Protein AF-A0A9N9HR39-F1 (afdb_monomer_lite)

Sequence (112 aa):
TGSKKAGYSFLINASFSKINNPEALVFINKMKDKYNHKLDRLMIEFEESKKFTNEILEDIKFMTGLCKNVLGDDYQKFLGDFYLCSDSFVEDDFQQGYDKLTENYSNAQNYL

Structure (mmCIF, N/CA/C/O backbone):
data_AF-A0A9N9HR39-F1
#
_entry.id   AF-A0A9N9HR39-F1
#
loop_
_atom_site.group_PDB
_atom_site.id
_atom_site.type_symbol
_atom_site.label_atom_id
_atom_site.label_alt_id
_atom_site.label_comp_id
_atom_site.label_asym_id
_atom_site.label_entity_id
_atom_site.label_seq_id
_atom_site.pdbx_PDB_ins_code
_atom_site.Cartn_x
_atom_site.Cartn_y
_atom_site.Cartn_z
_atom_site.occupancy
_atom_site.B_iso_or_equiv
_atom_site.auth_seq_id
_atom_site.auth_comp_id
_atom_site.auth_asym_id
_atom_site.auth_atom_id
_atom_site.pdbx_PDB_model_num
ATOM 1 N N . THR A 1 1 ? 34.715 3.952 15.799 1.00 34.34 1 THR A N 1
ATOM 2 C CA . THR A 1 1 ? 35.270 3.229 14.633 1.00 34.34 1 THR A CA 1
ATOM 3 C C . THR A 1 1 ? 34.142 2.973 13.649 1.00 34.34 1 THR A C 1
ATOM 5 O O . THR A 1 1 ? 33.265 2.167 13.915 1.00 34.34 1 THR A O 1
ATOM 8 N N . GLY A 1 2 ? 34.065 3.760 12.572 1.00 35.25 2 GLY A N 1
ATOM 9 C CA . GLY A 1 2 ? 32.955 3.689 11.614 1.00 35.25 2 GLY A CA 1
ATOM 10 C C . GLY A 1 2 ? 33.086 2.476 10.694 1.00 35.25 2 GLY A C 1
ATOM 11 O O . GLY A 1 2 ? 34.094 2.338 10.003 1.00 35.25 2 GLY A O 1
ATOM 12 N N . SER A 1 3 ? 32.078 1.604 10.684 1.00 42.62 3 SER A N 1
ATOM 13 C CA . SER A 1 3 ? 32.007 0.472 9.760 1.00 42.62 3 SER A CA 1
ATOM 14 C C . SER A 1 3 ? 31.782 1.005 8.340 1.00 42.62 3 SER A C 1
ATOM 16 O O . SER A 1 3 ? 30.699 1.489 8.007 1.00 42.62 3 SER A O 1
ATOM 18 N N . LYS A 1 4 ? 32.826 0.990 7.502 1.00 46.88 4 LYS A N 1
ATOM 19 C CA . LYS A 1 4 ? 32.690 1.274 6.067 1.00 46.88 4 LYS A CA 1
ATOM 20 C C . LYS A 1 4 ? 31.836 0.158 5.465 1.00 46.88 4 LYS A C 1
ATOM 22 O O . LYS A 1 4 ? 32.291 -0.981 5.408 1.00 46.88 4 LYS A O 1
ATOM 27 N N . LYS A 1 5 ? 30.617 0.474 5.007 1.00 52.50 5 LYS A N 1
ATOM 28 C CA . LYS A 1 5 ? 29.816 -0.446 4.184 1.00 52.50 5 LYS A CA 1
ATOM 29 C C . LYS A 1 5 ? 30.671 -0.861 2.983 1.00 52.50 5 LYS A C 1
ATOM 31 O O . LYS A 1 5 ? 30.988 -0.025 2.138 1.00 52.50 5 LYS A O 1
ATOM 36 N N . ALA A 1 6 ? 31.092 -2.123 2.937 1.00 53.31 6 ALA A N 1
ATOM 37 C CA . ALA A 1 6 ? 31.799 -2.671 1.789 1.00 53.31 6 ALA A CA 1
ATOM 38 C C . ALA A 1 6 ? 30.868 -2.572 0.573 1.00 53.31 6 ALA A C 1
ATOM 40 O O . ALA A 1 6 ? 29.787 -3.157 0.568 1.00 53.31 6 ALA A O 1
ATOM 41 N N . GLY A 1 7 ? 31.253 -1.759 -0.413 1.00 57.28 7 GLY A N 1
ATOM 42 C CA . GLY A 1 7 ? 30.445 -1.500 -1.600 1.00 57.28 7 GLY A CA 1
ATOM 43 C C . GLY A 1 7 ? 30.124 -2.793 -2.346 1.00 57.28 7 GLY A C 1
ATOM 44 O O . GLY A 1 7 ? 31.025 -3.568 -2.672 1.00 57.28 7 GLY A O 1
ATOM 45 N N . TYR A 1 8 ? 28.834 -3.009 -2.598 1.00 63.12 8 TYR A N 1
ATOM 46 C CA . TYR A 1 8 ? 28.303 -4.110 -3.394 1.00 63.12 8 TYR A CA 1
ATOM 47 C C . TYR A 1 8 ? 29.016 -4.205 -4.749 1.00 63.12 8 TYR A C 1
ATOM 49 O O . TYR A 1 8 ? 29.271 -3.202 -5.416 1.00 63.12 8 TYR A O 1
ATOM 57 N N . SER A 1 9 ? 29.383 -5.426 -5.136 1.00 68.56 9 SER A N 1
ATOM 58 C CA . SER A 1 9 ? 30.269 -5.690 -6.269 1.00 68.56 9 SER A CA 1
ATOM 59 C C . SER A 1 9 ? 29.573 -6.243 -7.508 1.00 68.56 9 SER A C 1
ATOM 61 O O . SER A 1 9 ? 30.256 -6.391 -8.518 1.00 68.56 9 SER A O 1
ATOM 63 N N . PHE A 1 10 ? 28.265 -6.504 -7.464 1.00 77.69 10 PHE A N 1
ATOM 64 C CA . PHE A 1 10 ? 27.510 -6.858 -8.661 1.00 77.69 10 PHE A CA 1
ATOM 65 C C . PHE A 1 10 ? 27.220 -5.615 -9.499 1.00 77.69 10 PHE A C 1
ATOM 67 O O . PHE A 1 10 ? 26.735 -4.610 -8.984 1.00 77.69 10 PHE A O 1
ATOM 74 N N . LEU A 1 11 ? 27.551 -5.672 -10.786 1.00 84.31 11 LEU A N 1
ATOM 75 C CA . LEU A 1 11 ? 27.331 -4.568 -11.716 1.00 84.31 11 LEU A CA 1
ATOM 76 C C . LEU A 1 11 ? 27.039 -5.135 -13.098 1.00 84.31 11 LEU A C 1
ATOM 78 O O . LEU A 1 11 ? 27.892 -5.815 -13.662 1.00 84.31 11 LEU A O 1
ATOM 82 N N . ILE A 1 12 ? 25.891 -4.780 -13.665 1.00 88.50 12 ILE A N 1
ATOM 83 C CA . ILE A 1 12 ? 25.612 -4.944 -15.090 1.00 88.50 12 ILE A CA 1
ATOM 84 C C . ILE A 1 12 ? 25.483 -3.547 -15.686 1.00 88.50 12 ILE A C 1
ATOM 86 O O . ILE A 1 12 ? 24.679 -2.742 -15.224 1.00 88.50 12 ILE A O 1
ATOM 90 N N . ASN A 1 13 ? 26.291 -3.249 -16.697 1.00 91.06 13 ASN A N 1
ATOM 91 C CA . ASN A 1 13 ? 26.180 -2.028 -17.479 1.00 91.06 13 ASN A CA 1
ATOM 92 C C . ASN A 1 13 ? 25.562 -2.361 -18.832 1.00 91.06 13 ASN A C 1
ATOM 94 O O . ASN A 1 13 ? 26.173 -3.090 -19.615 1.00 91.06 13 ASN A O 1
ATOM 98 N N . ALA A 1 14 ? 24.401 -1.784 -19.113 1.00 93.00 14 ALA A N 1
ATOM 99 C CA . ALA A 1 14 ? 23.736 -1.884 -20.401 1.00 93.00 14 ALA A CA 1
ATOM 100 C C . ALA A 1 14 ? 23.783 -0.531 -21.121 1.00 93.00 14 ALA A C 1
ATOM 102 O O . ALA A 1 14 ? 23.702 0.518 -20.483 1.00 93.00 14 ALA A O 1
ATOM 103 N N . SER A 1 15 ? 23.915 -0.537 -22.443 1.00 92.12 15 SER A N 1
ATOM 104 C CA . SER A 1 15 ? 23.773 0.658 -23.273 1.00 92.12 15 SER A CA 1
ATOM 105 C C . SER A 1 15 ? 22.851 0.391 -24.452 1.00 92.12 15 SER A C 1
ATOM 107 O O . SER A 1 15 ? 22.712 -0.731 -24.934 1.00 92.12 15 SER A O 1
ATOM 109 N N . PHE A 1 16 ? 22.231 1.461 -24.928 1.00 91.69 16 PHE A N 1
ATOM 110 C CA . PHE A 1 16 ? 21.454 1.471 -26.153 1.00 91.69 16 PHE A CA 1
ATOM 111 C C . PHE A 1 16 ? 22.003 2.592 -27.027 1.00 91.69 16 PHE A C 1
ATOM 113 O O . PHE A 1 16 ? 21.842 3.774 -26.711 1.00 91.69 16 PHE A O 1
ATOM 120 N N . SER A 1 17 ? 22.709 2.228 -28.095 1.00 88.38 17 SER A N 1
ATOM 121 C CA . SER A 1 17 ? 23.215 3.231 -29.025 1.00 88.38 17 SER A CA 1
ATOM 122 C C . SER A 1 17 ? 22.085 3.698 -29.933 1.00 88.38 17 SER A C 1
ATOM 124 O O . SER A 1 17 ? 21.405 2.881 -30.547 1.00 88.38 17 SER A O 1
ATOM 126 N N . LYS A 1 18 ? 21.897 5.018 -30.039 1.00 86.56 18 LYS A N 1
ATOM 127 C CA . LYS A 1 18 ? 20.951 5.629 -30.991 1.00 86.56 18 LYS A CA 1
ATOM 128 C C . LYS A 1 18 ? 21.514 5.710 -32.414 1.00 86.56 18 LYS A C 1
ATOM 130 O O . LYS A 1 18 ? 20.773 5.972 -33.351 1.00 86.56 18 LYS A O 1
ATOM 135 N N . ILE A 1 19 ? 22.824 5.516 -32.564 1.00 84.81 19 ILE A N 1
ATOM 136 C CA . ILE A 1 19 ? 23.556 5.590 -33.831 1.00 84.81 19 ILE A CA 1
ATOM 137 C C . ILE A 1 19 ? 24.194 4.217 -34.068 1.00 84.81 19 ILE A C 1
ATOM 139 O O . ILE A 1 19 ? 24.743 3.631 -33.136 1.00 84.81 19 ILE A O 1
ATOM 143 N N . ASN A 1 20 ? 24.125 3.696 -35.295 1.00 81.88 20 ASN A N 1
ATOM 144 C CA . ASN A 1 20 ? 24.674 2.383 -35.675 1.00 81.88 20 ASN A CA 1
ATOM 145 C C . ASN A 1 20 ? 24.072 1.191 -34.906 1.00 81.88 20 ASN A C 1
ATOM 147 O O . ASN A 1 20 ? 24.765 0.225 -34.601 1.00 81.88 20 ASN A O 1
ATOM 151 N N . ASN A 1 21 ? 22.775 1.260 -34.608 1.00 87.69 21 ASN A N 1
ATOM 152 C CA . ASN A 1 21 ? 22.009 0.171 -34.004 1.00 87.69 21 ASN A CA 1
ATOM 153 C C . ASN A 1 21 ? 20.736 -0.107 -34.824 1.00 87.69 21 ASN A C 1
ATOM 155 O O . ASN A 1 21 ? 19.632 0.186 -34.363 1.00 87.69 21 ASN A O 1
ATOM 159 N N . PRO A 1 22 ? 20.875 -0.592 -36.073 1.00 85.94 22 PRO A N 1
ATOM 160 C CA . PRO A 1 22 ? 19.740 -0.787 -36.979 1.00 85.94 22 PRO A CA 1
ATOM 161 C C . PRO A 1 22 ? 18.738 -1.827 -36.461 1.00 85.94 22 PRO A C 1
ATOM 163 O O . PRO A 1 22 ? 17.560 -1.760 -36.791 1.00 85.94 22 PRO A O 1
ATOM 166 N N . GLU A 1 23 ? 19.195 -2.748 -35.614 1.00 91.19 23 GLU A N 1
ATOM 167 C CA . GLU A 1 23 ? 18.382 -3.810 -35.016 1.00 91.19 23 GLU A CA 1
ATOM 168 C C . GLU A 1 23 ? 17.761 -3.406 -33.667 1.00 91.19 23 GLU A C 1
ATOM 170 O O . GLU A 1 23 ? 17.096 -4.216 -33.029 1.00 91.19 23 GLU A O 1
ATOM 175 N N . ALA A 1 24 ? 17.964 -2.155 -33.227 1.00 89.12 24 ALA A N 1
ATOM 176 C CA . ALA A 1 24 ? 17.439 -1.613 -31.972 1.00 89.12 24 ALA A CA 1
ATOM 177 C C . ALA A 1 24 ? 17.732 -2.500 -30.743 1.00 89.12 24 ALA A C 1
ATOM 179 O O . ALA A 1 24 ? 16.895 -2.668 -29.855 1.00 89.12 24 ALA A O 1
ATOM 180 N N . LEU A 1 25 ? 18.947 -3.045 -30.668 1.00 91.12 25 LEU A N 1
ATOM 181 C CA . LEU A 1 25 ? 19.370 -3.937 -29.593 1.00 91.12 25 LEU A CA 1
ATOM 182 C C . LEU A 1 25 ? 19.926 -3.175 -28.385 1.00 91.12 25 LEU A C 1
ATOM 184 O O . LEU A 1 25 ? 20.482 -2.080 -28.502 1.00 91.12 25 LEU A O 1
ATOM 188 N N . VAL A 1 26 ? 19.804 -3.786 -27.207 1.00 91.75 26 VAL A N 1
ATOM 189 C CA . VAL A 1 26 ? 20.458 -3.338 -25.971 1.00 91.75 26 VAL A CA 1
ATOM 190 C C . VAL A 1 26 ? 21.725 -4.166 -25.765 1.00 91.75 26 VAL A C 1
ATOM 192 O O . VAL A 1 26 ? 21.683 -5.393 -25.802 1.00 91.75 26 VAL A O 1
ATOM 195 N N . PHE A 1 27 ? 22.850 -3.499 -25.518 1.00 90.81 27 PHE A N 1
ATOM 196 C CA . PHE A 1 27 ? 24.159 -4.130 -25.369 1.00 90.81 27 PHE A CA 1
ATOM 197 C C . PHE A 1 27 ? 24.586 -4.165 -23.907 1.00 90.81 27 PHE A C 1
ATOM 199 O O . PHE A 1 27 ? 24.598 -3.134 -23.235 1.00 90.81 27 PHE A O 1
ATOM 206 N N . ILE A 1 28 ? 25.004 -5.332 -23.418 1.00 92.06 28 ILE A N 1
ATOM 207 C CA . ILE A 1 28 ? 25.639 -5.457 -22.104 1.00 92.06 28 ILE A CA 1
ATOM 208 C C . ILE A 1 28 ? 27.145 -5.240 -22.264 1.00 92.06 28 ILE A C 1
ATOM 210 O O . ILE A 1 28 ? 27.849 -6.077 -22.818 1.00 92.06 28 ILE A O 1
ATOM 214 N N . ASN A 1 29 ? 27.653 -4.112 -21.770 1.00 87.88 29 ASN A N 1
ATOM 215 C CA . ASN A 1 29 ? 29.054 -3.712 -21.956 1.00 87.88 29 ASN A CA 1
ATOM 216 C C . ASN A 1 29 ? 29.972 -4.197 -20.834 1.00 87.88 29 ASN A C 1
ATOM 218 O O . ASN A 1 29 ? 31.177 -4.339 -21.024 1.00 87.88 29 ASN A O 1
ATOM 222 N N . LYS A 1 30 ? 29.430 -4.364 -19.624 1.00 86.88 30 LYS A N 1
ATOM 223 C CA . LYS A 1 30 ? 30.212 -4.759 -18.450 1.00 86.88 30 LYS A CA 1
ATOM 224 C C . LYS A 1 30 ? 29.362 -5.595 -17.516 1.00 86.88 30 LYS A C 1
ATOM 226 O O . LYS A 1 30 ? 28.282 -5.160 -17.136 1.00 86.88 30 LYS A O 1
ATOM 231 N N . MET A 1 31 ? 29.893 -6.739 -17.101 1.00 88.44 31 MET A N 1
ATOM 232 C CA . MET A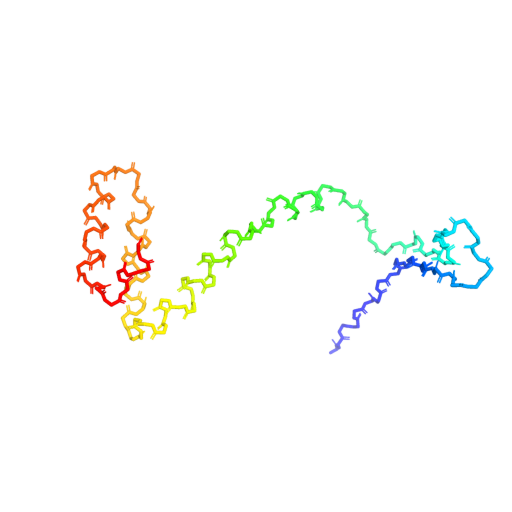 1 31 ? 29.310 -7.575 -16.059 1.00 88.44 31 MET A CA 1
ATOM 233 C C . MET A 1 31 ? 30.370 -7.858 -14.997 1.00 88.44 31 MET A C 1
ATOM 235 O O . MET A 1 31 ? 31.475 -8.305 -15.301 1.00 88.44 31 MET A O 1
ATOM 239 N N . LYS A 1 32 ? 30.050 -7.564 -13.740 1.00 85.50 32 LYS A N 1
ATOM 240 C CA . LYS A 1 32 ? 30.828 -7.977 -12.576 1.00 85.50 32 LYS A CA 1
ATOM 241 C C . LYS A 1 32 ? 29.959 -8.936 -11.779 1.00 85.50 32 LYS A C 1
ATOM 243 O O . LYS A 1 32 ? 29.030 -8.503 -11.115 1.00 85.50 32 LYS A O 1
ATOM 248 N N . ASP A 1 33 ? 30.285 -10.218 -11.870 1.00 81.19 33 ASP A N 1
ATOM 249 C CA . ASP A 1 33 ? 29.477 -11.329 -11.343 1.00 81.19 33 ASP A CA 1
ATOM 250 C C . ASP A 1 33 ? 30.032 -11.910 -10.028 1.00 81.19 33 ASP A C 1
ATOM 252 O O . ASP A 1 33 ? 29.797 -13.049 -9.643 1.00 81.19 33 ASP A O 1
ATOM 256 N N . LYS A 1 34 ? 30.866 -11.131 -9.330 1.00 81.19 34 LYS A N 1
ATOM 257 C CA . LYS A 1 34 ? 31.431 -11.542 -8.042 1.00 81.19 34 LYS A CA 1
ATOM 258 C C . LYS A 1 34 ? 30.628 -10.918 -6.919 1.00 81.19 34 LYS A C 1
ATOM 260 O O . LYS A 1 34 ? 30.614 -9.692 -6.782 1.00 81.19 34 LYS A O 1
ATOM 265 N N . TYR A 1 35 ? 30.045 -11.770 -6.090 1.00 77.62 35 TYR A N 1
ATOM 266 C CA . TYR A 1 35 ? 29.326 -11.396 -4.882 1.00 77.62 35 TYR A CA 1
ATOM 267 C C . TYR A 1 35 ? 30.205 -11.635 -3.655 1.00 77.62 35 TYR A C 1
ATOM 269 O O . TYR A 1 35 ? 31.028 -12.547 -3.623 1.00 77.62 35 TYR A O 1
ATOM 277 N N . ASN A 1 36 ? 30.039 -10.792 -2.640 1.00 80.88 36 ASN A N 1
ATOM 278 C CA . ASN A 1 36 ? 30.671 -10.947 -1.328 1.00 80.88 36 ASN A CA 1
ATOM 279 C C . ASN A 1 36 ? 29.765 -11.681 -0.320 1.00 80.88 36 ASN A C 1
ATOM 281 O O . ASN A 1 36 ? 30.072 -11.713 0.867 1.00 80.88 36 ASN A O 1
ATOM 285 N N . HIS A 1 37 ? 28.646 -12.234 -0.788 1.00 77.31 37 HIS A N 1
ATOM 286 C CA . HIS A 1 37 ? 27.647 -12.952 -0.007 1.00 77.31 37 HIS A CA 1
ATOM 287 C C . HIS A 1 37 ? 27.093 -14.119 -0.829 1.00 77.31 37 HIS A C 1
ATOM 289 O O . HIS A 1 37 ? 27.238 -14.158 -2.053 1.00 77.31 37 HIS A O 1
ATOM 295 N N . LYS A 1 38 ? 26.467 -15.081 -0.146 1.00 82.38 38 LYS A N 1
ATOM 296 C CA . LYS A 1 38 ? 25.772 -16.191 -0.798 1.00 82.38 38 LYS A CA 1
ATOM 297 C C . LYS A 1 38 ? 24.494 -15.664 -1.447 1.00 82.38 38 LYS A C 1
ATOM 299 O O . LYS A 1 38 ? 23.732 -14.953 -0.802 1.00 82.38 38 LYS A O 1
ATOM 304 N N . LEU A 1 39 ? 24.269 -16.034 -2.702 1.00 83.31 39 LEU A N 1
ATOM 305 C CA . LEU A 1 39 ? 22.999 -15.790 -3.371 1.00 83.31 39 LEU A CA 1
ATOM 306 C C . LEU A 1 39 ? 21.966 -16.787 -2.850 1.00 83.31 39 LEU A C 1
ATOM 308 O O . LEU A 1 39 ? 22.191 -17.998 -2.914 1.00 83.31 39 LEU A O 1
ATOM 312 N N . ASP A 1 40 ? 20.857 -16.271 -2.329 1.00 86.69 40 ASP A N 1
ATOM 313 C CA . ASP A 1 40 ? 19.748 -17.073 -1.827 1.00 86.69 40 ASP A CA 1
ATOM 314 C C . ASP A 1 40 ? 18.445 -16.632 -2.490 1.00 86.69 40 ASP A C 1
ATOM 316 O O . ASP A 1 40 ? 17.911 -15.554 -2.225 1.00 86.69 40 ASP A O 1
ATOM 320 N N . ARG A 1 41 ? 17.944 -17.483 -3.384 1.00 87.25 41 ARG A N 1
ATOM 321 C CA . ARG A 1 41 ? 16.700 -17.235 -4.111 1.00 87.25 41 ARG A CA 1
ATOM 322 C C . ARG A 1 41 ? 15.487 -17.246 -3.180 1.00 87.25 41 ARG A C 1
ATOM 324 O O . ARG A 1 41 ? 14.572 -16.457 -3.390 1.00 87.25 41 ARG A O 1
ATOM 331 N N . LEU A 1 42 ? 15.504 -18.085 -2.142 1.00 86.06 42 LEU A N 1
ATOM 332 C CA . LEU A 1 42 ? 14.389 -18.205 -1.203 1.00 86.06 42 LEU A CA 1
ATOM 333 C C . LEU A 1 42 ? 14.209 -16.916 -0.398 1.00 86.06 42 LEU A C 1
ATOM 335 O O . LEU A 1 42 ? 13.086 -16.560 -0.061 1.00 86.06 42 LEU A O 1
ATOM 339 N N . MET A 1 43 ? 15.297 -16.186 -0.137 1.00 79.62 43 MET A N 1
ATOM 340 C CA . MET A 1 43 ? 15.233 -14.887 0.532 1.00 79.62 43 MET A CA 1
ATOM 341 C C . MET A 1 43 ? 14.527 -13.831 -0.330 1.00 79.62 43 MET A C 1
ATOM 343 O O . MET A 1 43 ? 13.716 -13.073 0.192 1.00 79.62 43 MET A O 1
ATOM 347 N N . ILE A 1 44 ? 14.771 -13.822 -1.645 1.00 83.62 44 ILE A N 1
ATOM 348 C CA . ILE A 1 44 ? 14.103 -12.908 -2.587 1.00 83.62 44 ILE A CA 1
ATOM 349 C C . ILE A 1 44 ? 12.618 -13.254 -2.699 1.00 83.62 44 ILE A C 1
ATOM 351 O O . ILE A 1 44 ? 11.775 -12.374 -2.568 1.00 83.62 44 ILE A O 1
ATOM 355 N N . GLU A 1 45 ? 12.293 -14.534 -2.890 1.00 87.88 45 GLU A N 1
ATOM 356 C CA . GLU A 1 45 ? 10.902 -14.995 -2.978 1.00 87.88 45 GLU A CA 1
ATOM 357 C C . GLU A 1 45 ? 10.136 -14.696 -1.682 1.00 87.88 45 GLU A C 1
ATOM 359 O O . GLU A 1 45 ? 8.991 -14.246 -1.725 1.00 87.88 45 GLU A O 1
ATOM 364 N N . PHE A 1 46 ? 10.783 -14.865 -0.525 1.00 79.50 46 PHE A N 1
ATOM 365 C CA . PHE A 1 46 ? 10.218 -14.479 0.762 1.00 79.50 46 PHE A CA 1
ATOM 366 C C . PHE A 1 46 ? 9.966 -12.969 0.841 1.00 79.50 46 PHE A C 1
ATOM 368 O O . PHE A 1 46 ? 8.846 -12.568 1.148 1.00 79.50 46 PHE A O 1
ATOM 375 N N . GLU A 1 47 ? 10.960 -12.129 0.536 1.00 78.25 47 GLU A N 1
ATOM 376 C CA . GLU A 1 47 ? 10.803 -10.670 0.542 1.00 78.25 47 GLU A CA 1
ATOM 377 C C . GLU A 1 47 ? 9.700 -10.207 -0.415 1.00 78.25 47 GLU A C 1
ATOM 379 O O . GLU A 1 47 ? 8.877 -9.380 -0.035 1.00 78.25 47 GLU A O 1
ATOM 384 N N . GLU A 1 48 ? 9.631 -10.763 -1.626 1.00 85.50 48 GLU A N 1
ATOM 385 C CA . GLU A 1 48 ? 8.579 -10.461 -2.600 1.00 85.50 48 GLU A CA 1
ATOM 386 C C . GLU A 1 48 ? 7.199 -10.907 -2.121 1.00 85.50 48 GLU A C 1
ATOM 388 O O . GLU A 1 48 ? 6.253 -10.131 -2.223 1.00 85.50 48 GLU A O 1
ATOM 393 N N . SER A 1 49 ? 7.088 -12.096 -1.521 1.00 81.94 49 SER A N 1
ATOM 394 C CA . SER A 1 49 ? 5.832 -12.587 -0.936 1.00 81.94 49 SER A CA 1
ATOM 395 C C . SER A 1 49 ? 5.362 -11.772 0.273 1.00 81.94 49 SER A C 1
ATOM 397 O O . SER A 1 49 ? 4.183 -11.788 0.617 1.00 81.94 49 SER A O 1
ATOM 399 N N . LYS A 1 50 ? 6.288 -11.073 0.940 1.00 78.69 50 LYS A N 1
ATOM 400 C CA . LYS A 1 50 ? 6.023 -10.224 2.105 1.00 78.69 50 LYS A CA 1
ATOM 401 C C . LYS A 1 50 ? 5.890 -8.747 1.750 1.00 78.69 50 LYS A C 1
ATOM 403 O O . LYS A 1 50 ? 5.630 -7.949 2.651 1.00 78.69 50 LYS A O 1
ATOM 408 N N . LYS A 1 51 ? 6.049 -8.359 0.478 1.00 83.62 51 LYS A N 1
ATOM 409 C CA . LYS A 1 51 ? 5.770 -6.984 0.056 1.00 83.62 51 LYS A CA 1
ATOM 410 C C . LYS A 1 51 ? 4.300 -6.692 0.313 1.00 83.62 51 LYS A C 1
ATOM 412 O O . LYS A 1 51 ? 3.424 -7.427 -0.137 1.00 83.62 51 LYS A O 1
ATOM 417 N N . PHE A 1 52 ? 4.045 -5.597 1.019 1.00 83.44 52 PHE A N 1
ATOM 418 C CA . PHE A 1 52 ? 2.699 -5.057 1.109 1.00 83.44 52 PHE A CA 1
ATOM 419 C C . PHE A 1 52 ? 2.180 -4.780 -0.299 1.00 83.44 52 PHE A C 1
ATOM 421 O O . PHE A 1 52 ? 2.904 -4.239 -1.142 1.00 83.44 52 PHE A O 1
ATOM 428 N N . THR A 1 53 ? 0.938 -5.181 -0.555 1.00 85.56 53 THR A N 1
ATOM 429 C CA . THR A 1 53 ? 0.259 -4.830 -1.799 1.00 85.56 53 THR A CA 1
ATOM 430 C C . THR A 1 53 ? 0.081 -3.316 -1.856 1.00 85.56 53 THR A C 1
ATOM 432 O O . THR A 1 53 ? 0.098 -2.634 -0.830 1.00 85.56 53 THR A O 1
ATOM 435 N N . ASN A 1 54 ? -0.094 -2.769 -3.061 1.00 82.19 54 ASN A N 1
ATOM 436 C CA . ASN A 1 54 ? -0.398 -1.345 -3.198 1.00 82.19 54 ASN A CA 1
ATOM 437 C C . ASN A 1 54 ? -1.670 -0.974 -2.426 1.00 82.19 54 ASN A C 1
ATOM 439 O O . ASN A 1 54 ? -1.699 0.081 -1.817 1.00 82.19 54 ASN A O 1
ATOM 443 N N . GLU A 1 55 ? -2.663 -1.863 -2.386 1.00 79.81 55 GLU A N 1
ATOM 444 C CA . GLU A 1 55 ? -3.883 -1.705 -1.584 1.00 79.81 55 GLU A CA 1
ATOM 445 C C . GLU A 1 55 ? -3.556 -1.553 -0.092 1.00 79.81 55 GLU A C 1
ATOM 447 O O . GLU A 1 55 ? -3.897 -0.536 0.496 1.00 79.81 55 GLU A O 1
ATOM 452 N N . ILE A 1 56 ? -2.759 -2.464 0.486 1.00 79.94 56 ILE A N 1
ATOM 453 C CA . ILE A 1 56 ? -2.325 -2.365 1.891 1.00 79.94 56 ILE A CA 1
ATOM 454 C C . ILE A 1 56 ? -1.525 -1.075 2.138 1.00 79.94 56 ILE A C 1
ATOM 456 O O . ILE A 1 56 ? -1.647 -0.450 3.188 1.00 79.94 56 ILE A O 1
ATOM 460 N N . LEU A 1 57 ? -0.683 -0.656 1.189 1.00 79.94 57 LEU A N 1
ATOM 461 C CA . LEU A 1 57 ? 0.073 0.594 1.311 1.00 79.94 57 LEU A CA 1
ATOM 462 C C . LEU A 1 57 ? -0.830 1.832 1.261 1.00 79.94 57 LEU A C 1
ATOM 464 O O . LEU A 1 57 ? -0.546 2.805 1.964 1.00 79.94 57 LEU A O 1
ATOM 468 N N . GLU A 1 58 ? -1.880 1.814 0.444 1.00 78.38 58 GLU A N 1
ATOM 469 C CA . GLU A 1 58 ? -2.873 2.885 0.398 1.00 78.38 58 GLU A CA 1
ATOM 470 C C . GLU A 1 58 ? -3.707 2.910 1.682 1.00 78.38 58 GLU A C 1
ATOM 472 O O . GLU A 1 58 ? -3.821 3.981 2.273 1.00 78.38 58 GLU A O 1
ATOM 477 N N . ASP A 1 59 ? -4.137 1.761 2.208 1.00 77.81 59 ASP A N 1
ATOM 478 C CA . ASP A 1 59 ? -4.829 1.669 3.502 1.00 77.81 59 ASP A CA 1
ATOM 479 C C . ASP A 1 59 ? -3.953 2.193 4.649 1.00 77.81 59 ASP A C 1
ATOM 481 O O . ASP A 1 59 ? -4.397 2.983 5.481 1.00 77.81 59 ASP A O 1
ATOM 485 N N . ILE A 1 60 ? -2.661 1.840 4.671 1.00 78.56 60 ILE A N 1
ATOM 486 C CA . ILE A 1 60 ? -1.714 2.358 5.667 1.00 78.56 60 ILE A CA 1
ATOM 487 C C . ILE A 1 60 ? -1.584 3.879 5.551 1.00 78.56 60 ILE A C 1
ATOM 489 O O . ILE A 1 60 ? -1.635 4.573 6.568 1.00 78.56 60 ILE A O 1
ATOM 493 N N . LYS A 1 61 ? -1.407 4.433 4.345 1.00 77.00 61 LYS A N 1
ATOM 494 C CA . LYS A 1 61 ? -1.324 5.896 4.153 1.00 77.00 61 LYS A CA 1
ATOM 495 C C . LYS A 1 61 ? -2.614 6.588 4.572 1.00 77.00 61 LYS A C 1
ATOM 497 O O . LYS A 1 61 ? -2.568 7.648 5.195 1.00 77.00 61 LYS A O 1
ATOM 502 N N . PHE A 1 62 ? -3.741 5.988 4.226 1.00 71.62 62 PHE A N 1
ATOM 503 C CA . PHE A 1 62 ? -5.067 6.480 4.530 1.00 71.62 62 PHE A CA 1
ATOM 504 C C . PHE A 1 62 ? -5.297 6.541 6.045 1.00 71.62 62 PHE A C 1
ATOM 506 O O . PHE A 1 62 ? -5.550 7.622 6.584 1.00 71.62 62 PHE A O 1
ATOM 513 N N . MET A 1 63 ? -5.049 5.433 6.749 1.00 72.06 63 MET A N 1
ATOM 514 C CA . MET A 1 63 ? -5.178 5.337 8.204 1.00 72.06 63 MET A CA 1
ATOM 515 C C . MET A 1 63 ? -4.193 6.251 8.937 1.00 72.06 63 MET A C 1
ATOM 517 O O . MET A 1 63 ? -4.564 6.929 9.891 1.00 72.06 63 MET A O 1
ATOM 521 N N . THR A 1 64 ? -2.939 6.323 8.485 1.00 71.31 64 THR A N 1
ATOM 522 C CA . THR A 1 64 ? -1.887 7.063 9.205 1.00 71.31 64 THR A CA 1
ATOM 523 C C . THR A 1 64 ? -1.836 8.559 8.897 1.00 71.31 64 THR A C 1
ATOM 525 O O . THR A 1 64 ? -1.357 9.334 9.731 1.00 71.31 64 THR A O 1
ATOM 528 N N . GLY A 1 65 ? -2.305 8.979 7.719 1.00 75.62 65 GLY A N 1
ATOM 529 C CA . GLY A 1 65 ? -2.222 10.360 7.246 1.00 75.62 65 GLY A CA 1
ATOM 530 C C . GLY A 1 65 ? -3.558 11.095 7.258 1.00 75.62 65 GLY A C 1
ATOM 531 O O . GLY A 1 65 ? -3.651 12.181 7.826 1.00 75.62 65 GLY A O 1
ATOM 532 N N . LEU A 1 66 ? -4.593 10.526 6.636 1.00 76.50 66 LEU A N 1
ATOM 533 C CA . LEU A 1 66 ? -5.870 11.219 6.445 1.00 76.50 66 LEU A CA 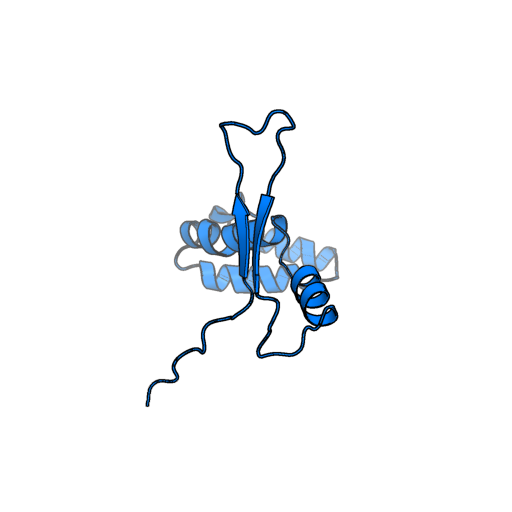1
ATOM 534 C C . LEU A 1 66 ? -6.719 11.187 7.717 1.00 76.50 66 LEU A C 1
ATOM 536 O O . LEU A 1 66 ? -7.099 12.251 8.209 1.00 76.50 66 LEU A O 1
ATOM 540 N N . CYS A 1 67 ? -6.911 10.009 8.318 1.00 77.31 67 CYS A N 1
ATOM 541 C CA . CYS A 1 67 ? -7.665 9.878 9.570 1.00 77.31 67 CYS A CA 1
ATOM 542 C C . CYS A 1 67 ? -7.025 10.680 10.710 1.00 77.31 67 CYS A C 1
ATOM 544 O O . CYS A 1 67 ? -7.725 11.358 11.458 1.00 77.31 67 CYS A O 1
ATOM 546 N N . LYS A 1 68 ? -5.690 10.701 10.800 1.00 82.00 68 LYS A N 1
ATOM 547 C CA . LYS A 1 68 ? -4.976 11.491 11.814 1.00 82.00 68 LYS A CA 1
ATOM 548 C C . LYS A 1 68 ? -5.247 12.993 11.710 1.00 82.00 68 LYS A C 1
ATOM 550 O O . LYS A 1 68 ? -5.408 13.652 12.732 1.00 82.00 68 LYS A O 1
ATOM 555 N N . ASN A 1 69 ? -5.311 13.533 10.495 1.00 82.94 69 ASN A N 1
ATOM 556 C CA . ASN A 1 69 ? -5.567 14.959 10.285 1.00 82.94 69 ASN A CA 1
ATOM 557 C C . ASN A 1 69 ? -7.012 15.350 10.623 1.00 82.94 69 ASN A C 1
ATOM 559 O O . ASN A 1 69 ? -7.249 16.466 11.074 1.00 82.94 69 ASN A O 1
ATOM 563 N N . VAL A 1 70 ? -7.964 14.442 10.403 1.00 83.88 70 VAL A N 1
ATOM 564 C CA . VAL A 1 70 ? -9.394 14.667 10.660 1.00 83.88 70 VAL A CA 1
ATOM 565 C C . VAL A 1 70 ? -9.742 14.495 12.140 1.00 83.88 70 VAL A C 1
ATOM 567 O O . VAL A 1 70 ? -10.549 15.253 12.675 1.00 83.88 70 VAL A O 1
ATOM 570 N N . LEU A 1 71 ? -9.131 13.508 12.796 1.00 86.44 71 LEU A N 1
ATOM 571 C CA . LEU A 1 71 ? -9.424 13.140 14.181 1.00 86.44 71 LEU A CA 1
ATOM 572 C C . LEU A 1 71 ? -8.599 13.924 15.204 1.00 86.44 71 LEU A C 1
ATOM 574 O O . LEU A 1 71 ? -9.020 14.043 16.350 1.00 86.44 71 LEU A O 1
ATOM 578 N N . GLY A 1 72 ? -7.437 14.462 14.819 1.00 86.88 72 GLY A N 1
ATOM 579 C CA . GLY A 1 72 ? -6.602 15.268 15.710 1.00 86.88 72 GLY A CA 1
ATOM 580 C C . GLY A 1 72 ? -6.261 14.529 17.008 1.00 86.88 72 GLY A C 1
ATOM 581 O O . GLY A 1 72 ? -5.629 13.470 16.977 1.00 86.88 72 GLY A O 1
ATOM 582 N N . ASP A 1 73 ? -6.695 15.087 18.139 1.00 89.94 73 ASP A N 1
ATOM 583 C CA . ASP A 1 73 ? -6.443 14.541 19.478 1.00 89.94 73 ASP A CA 1
ATOM 584 C C . ASP A 1 73 ? -7.165 13.202 19.726 1.00 89.94 73 ASP A C 1
ATOM 586 O O . ASP A 1 73 ? -6.658 12.355 20.466 1.00 89.94 73 ASP A O 1
ATOM 590 N N . ASP A 1 74 ? -8.287 12.952 19.043 1.00 88.62 74 ASP A N 1
ATOM 591 C CA . ASP A 1 74 ? -9.071 11.718 19.186 1.00 88.62 74 ASP A CA 1
ATOM 592 C C . ASP A 1 74 ? -8.472 10.532 18.413 1.00 88.62 74 ASP A C 1
ATOM 594 O O . ASP A 1 74 ? -8.877 9.386 18.612 1.00 88.62 74 ASP A O 1
ATOM 598 N N . TYR A 1 75 ? -7.463 10.765 17.564 1.00 87.88 75 TYR A N 1
ATOM 599 C CA . TYR A 1 75 ? -6.891 9.746 16.676 1.00 87.88 75 TYR A CA 1
ATOM 600 C C . TYR A 1 75 ? -6.369 8.503 17.413 1.00 87.88 75 TYR A C 1
ATOM 602 O O . TYR A 1 75 ? -6.546 7.380 16.948 1.00 87.88 75 TYR A O 1
ATOM 610 N N . GLN A 1 76 ? -5.720 8.680 18.568 1.00 88.31 76 GLN A N 1
ATOM 611 C CA . GLN A 1 76 ? -5.188 7.546 19.338 1.00 88.31 76 GLN A CA 1
ATOM 612 C C . GLN A 1 76 ? -6.303 6.679 19.924 1.00 88.31 76 GLN A C 1
ATOM 614 O O . GLN A 1 76 ? -6.179 5.456 19.961 1.00 88.31 76 GLN A O 1
ATOM 619 N N . LYS A 1 77 ? -7.396 7.312 20.358 1.00 91.00 77 LYS A N 1
ATOM 620 C CA . LYS A 1 77 ? -8.565 6.612 20.882 1.00 91.00 77 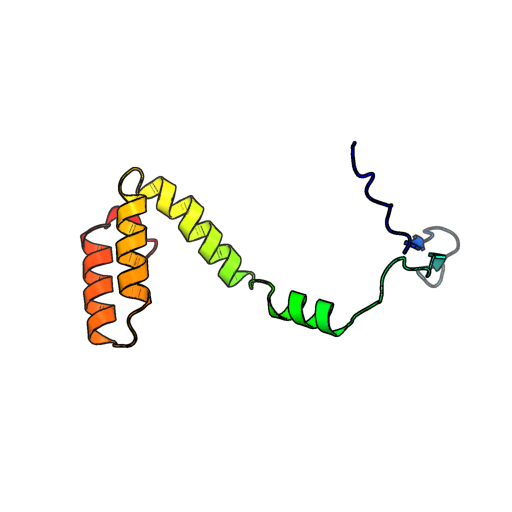LYS A CA 1
ATOM 621 C C . LYS A 1 77 ? -9.302 5.884 19.755 1.00 91.00 77 LYS A C 1
ATOM 623 O O . LYS A 1 77 ? -9.579 4.697 19.890 1.00 91.00 77 LYS A O 1
ATOM 628 N N . PHE A 1 78 ? -9.485 6.556 18.616 1.00 89.50 78 PHE A N 1
ATOM 629 C CA . PHE A 1 78 ? -10.025 5.962 17.396 1.00 89.50 78 PHE A CA 1
ATOM 630 C C . PHE A 1 78 ? -9.254 4.716 16.965 1.00 89.50 78 PHE A C 1
ATOM 632 O O . PHE A 1 78 ? -9.874 3.695 16.707 1.00 89.50 78 PHE A O 1
ATOM 639 N N . LEU A 1 79 ? -7.917 4.764 16.915 1.00 87.25 79 LEU A N 1
ATOM 640 C CA . LEU A 1 79 ? -7.117 3.595 16.538 1.00 87.25 79 LEU A CA 1
ATOM 641 C C . LEU A 1 79 ? -7.382 2.401 17.460 1.00 87.25 79 LEU A C 1
ATOM 643 O O . LEU A 1 79 ? -7.504 1.279 16.977 1.00 87.25 79 LEU A O 1
ATOM 647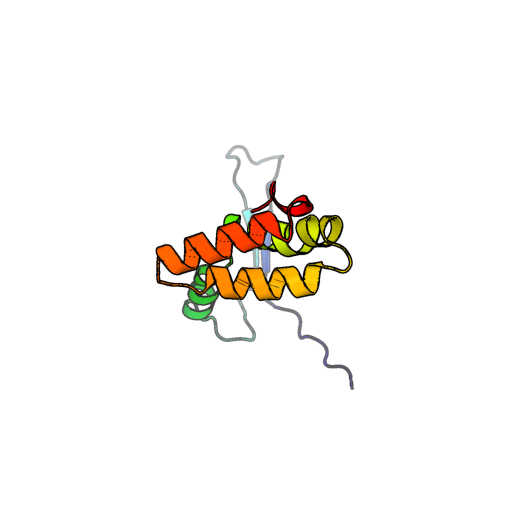 N N . GLY A 1 80 ? -7.471 2.637 18.771 1.00 87.94 80 GLY A N 1
ATOM 648 C CA . GLY A 1 80 ? -7.797 1.590 19.737 1.00 87.94 80 GLY A CA 1
ATOM 649 C C . GLY A 1 80 ? -9.161 0.958 19.459 1.00 87.94 80 GLY A C 1
ATOM 650 O O . GLY A 1 80 ? -9.260 -0.262 19.351 1.00 87.94 80 GLY A O 1
ATOM 651 N N . ASP A 1 81 ? -10.186 1.791 19.278 1.00 88.25 81 ASP A N 1
ATOM 652 C CA . ASP A 1 81 ? -11.550 1.337 18.991 1.00 88.25 81 ASP A CA 1
ATOM 653 C C . ASP A 1 81 ? -11.647 0.637 17.618 1.00 88.25 81 ASP A C 1
ATOM 655 O O . ASP A 1 81 ? -12.339 -0.370 17.478 1.00 88.25 81 ASP A O 1
ATOM 659 N N . PHE A 1 82 ? -10.906 1.124 16.618 1.00 87.88 82 PHE A N 1
ATOM 660 C CA . PHE A 1 82 ? -10.853 0.567 15.267 1.00 87.88 82 PHE A CA 1
ATOM 661 C C . PHE A 1 82 ? -10.258 -0.840 15.255 1.00 87.88 82 PHE A C 1
ATOM 663 O O . PHE A 1 82 ? -10.841 -1.745 14.657 1.00 87.88 82 PHE A O 1
ATOM 670 N N . TYR A 1 83 ? -9.125 -1.053 15.932 1.00 85.81 83 TYR A N 1
ATOM 671 C CA . TYR A 1 83 ? -8.517 -2.383 16.012 1.00 85.81 83 TYR A CA 1
ATOM 672 C C . TYR A 1 83 ? -9.373 -3.353 16.828 1.00 85.81 83 TYR A C 1
ATOM 674 O O . TYR A 1 83 ? -9.542 -4.494 16.412 1.00 85.81 83 TYR A O 1
ATOM 682 N N . LEU A 1 84 ? -9.992 -2.895 17.922 1.00 86.81 84 LEU A N 1
ATOM 683 C CA . LEU A 1 84 ? -10.934 -3.718 18.690 1.00 86.81 84 LEU A CA 1
ATOM 684 C C . LEU A 1 84 ? -12.132 -4.179 17.850 1.00 86.81 84 LEU A C 1
ATOM 686 O O . LEU A 1 84 ? -12.580 -5.311 18.006 1.00 86.81 8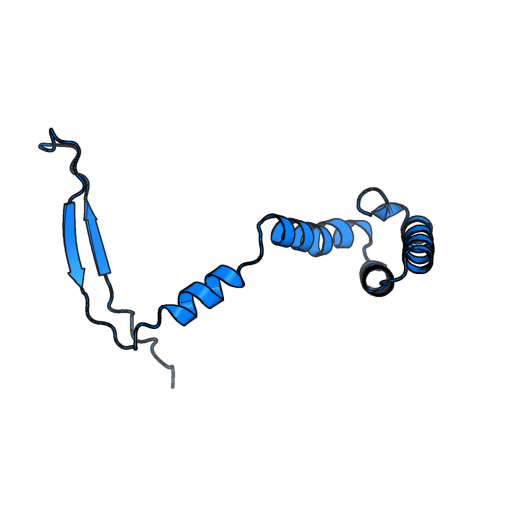4 LEU A O 1
ATOM 690 N N . CYS A 1 85 ? -12.639 -3.323 16.960 1.00 86.88 85 CYS A N 1
ATOM 691 C CA . CYS A 1 85 ? -13.697 -3.690 16.022 1.00 86.88 85 CYS A CA 1
ATOM 692 C C . CYS A 1 85 ? -13.193 -4.643 14.928 1.00 86.88 85 CYS A C 1
ATOM 694 O O . CYS A 1 85 ? -13.840 -5.645 14.633 1.00 86.88 85 CYS A O 1
ATOM 696 N N . SER A 1 86 ? -12.038 -4.337 14.332 1.00 80.88 86 SER A N 1
ATOM 697 C CA . SER A 1 86 ? -11.488 -5.064 13.178 1.00 80.88 86 SER A CA 1
ATOM 698 C C . SER A 1 86 ? -11.026 -6.483 13.518 1.00 80.88 86 SER A C 1
ATOM 700 O O . SER A 1 86 ? -11.041 -7.352 12.652 1.00 80.88 86 SER A O 1
ATOM 702 N N . ASP A 1 87 ? -10.644 -6.728 14.773 1.00 83.12 87 ASP A N 1
ATOM 703 C CA . ASP A 1 87 ? -10.231 -8.049 15.260 1.00 83.12 87 ASP A CA 1
ATOM 704 C C . ASP A 1 87 ? -11.423 -8.977 15.584 1.00 83.12 87 ASP A C 1
ATOM 706 O O . ASP A 1 87 ? -11.223 -10.131 15.978 1.00 83.12 87 ASP A O 1
ATOM 710 N N . SER A 1 88 ? -12.670 -8.511 15.431 1.00 85.19 88 SER A N 1
ATOM 711 C CA . SER A 1 88 ? -13.850 -9.346 15.663 1.00 85.19 88 SER A CA 1
ATOM 712 C C . SER A 1 88 ? -14.096 -10.327 14.514 1.00 85.19 88 SER A C 1
ATOM 714 O O . SER A 1 88 ? -14.297 -9.938 13.366 1.00 85.19 88 SER A O 1
ATOM 716 N N . PHE A 1 89 ? -14.166 -11.620 14.840 1.00 79.81 89 PHE A N 1
ATOM 717 C CA . PHE A 1 89 ? -14.554 -12.683 13.901 1.00 79.81 89 PHE A CA 1
ATOM 718 C C . PHE A 1 89 ? -16.065 -12.970 13.896 1.00 79.81 89 PHE A C 1
ATOM 720 O O . PHE A 1 89 ? -16.521 -13.831 13.142 1.00 79.81 89 PHE A O 1
ATOM 727 N N . VAL A 1 90 ? -16.833 -12.297 14.757 1.00 90.12 90 VAL A N 1
ATOM 728 C CA . VAL A 1 90 ? -18.286 -12.454 14.882 1.00 90.12 90 VAL A CA 1
ATOM 729 C C . VAL A 1 90 ? -18.961 -11.255 14.222 1.00 90.12 90 VAL A C 1
ATOM 731 O O . VAL A 1 90 ? -18.691 -10.114 14.588 1.00 90.12 90 VAL A O 1
ATOM 734 N N . GLU A 1 91 ? -19.836 -11.522 13.252 1.00 86.12 91 GLU A N 1
ATOM 735 C CA . GLU A 1 91 ? -20.476 -10.498 12.412 1.00 86.12 91 GLU A CA 1
ATOM 736 C C . GLU A 1 91 ? -21.304 -9.494 13.228 1.00 86.12 91 GLU A C 1
ATOM 738 O O . GLU A 1 91 ? -21.159 -8.289 13.037 1.00 86.12 91 GLU A O 1
ATOM 743 N N . ASP A 1 92 ? -22.090 -9.967 14.200 1.00 90.75 92 ASP A N 1
ATOM 744 C CA . ASP A 1 92 ? -22.892 -9.097 15.072 1.00 90.75 92 ASP A CA 1
ATOM 745 C C . ASP A 1 92 ? -22.014 -8.164 15.925 1.00 90.75 92 ASP A C 1
ATOM 747 O O . ASP A 1 92 ? -22.302 -6.972 16.061 1.00 90.75 92 ASP A O 1
ATOM 751 N N . ASP A 1 93 ? -20.911 -8.691 16.467 1.00 87.50 93 ASP A N 1
ATOM 752 C CA . ASP A 1 93 ? -19.964 -7.923 17.281 1.00 87.50 93 ASP A CA 1
ATOM 753 C C . ASP A 1 93 ? -19.208 -6.898 16.424 1.00 87.50 93 ASP A C 1
ATOM 755 O O . ASP A 1 93 ? -18.972 -5.768 16.862 1.00 87.50 93 ASP A O 1
ATOM 759 N N . PHE A 1 94 ? -18.864 -7.269 15.184 1.00 90.06 94 PHE A N 1
ATOM 760 C CA . PHE A 1 94 ? -18.280 -6.352 14.210 1.00 90.06 94 PHE A CA 1
ATOM 761 C C . PHE A 1 94 ? -19.254 -5.223 13.876 1.00 90.06 94 PHE A C 1
ATOM 763 O O . PHE A 1 94 ? -18.883 -4.057 13.983 1.00 90.06 94 PHE A O 1
ATOM 770 N N . GLN A 1 95 ? -20.508 -5.540 13.537 1.00 88.69 95 GLN A N 1
ATOM 771 C CA . GLN A 1 95 ? -21.502 -4.530 13.179 1.00 88.69 95 GLN A CA 1
ATOM 772 C C . GLN A 1 95 ? -21.746 -3.562 14.340 1.00 88.69 95 GLN A C 1
ATOM 774 O O . GLN A 1 95 ? -21.735 -2.348 14.149 1.00 88.69 95 GLN A O 1
ATOM 779 N N . GLN A 1 96 ? -21.869 -4.075 15.567 1.00 90.62 96 GLN A N 1
ATOM 780 C CA . GLN A 1 96 ? -22.031 -3.228 16.746 1.00 90.62 96 GLN A CA 1
ATOM 781 C C . GLN A 1 96 ? -20.799 -2.342 17.007 1.00 90.62 96 GLN A C 1
ATOM 783 O O . GLN A 1 96 ? -20.938 -1.192 17.435 1.00 90.62 96 GLN A O 1
ATOM 788 N N . GLY A 1 97 ? -19.590 -2.869 16.796 1.00 89.00 97 GLY A N 1
ATOM 789 C CA . GLY A 1 97 ? -18.348 -2.101 16.890 1.00 89.00 97 GLY A CA 1
ATOM 790 C C . GLY A 1 97 ? -18.263 -1.008 15.824 1.00 89.00 97 GLY A C 1
ATOM 791 O O . GLY A 1 97 ? -17.899 0.129 16.129 1.00 89.00 97 GLY A O 1
ATOM 792 N N . TYR A 1 98 ? -18.678 -1.330 14.603 1.00 89.69 98 TYR A N 1
ATOM 793 C CA . TYR A 1 98 ? -18.678 -0.428 13.462 1.00 89.69 98 TYR A CA 1
ATOM 794 C C . TYR A 1 98 ? -19.684 0.718 13.632 1.00 89.69 98 TYR A C 1
ATOM 796 O O . TYR A 1 98 ? -19.345 1.882 13.402 1.00 89.69 98 TYR A O 1
ATOM 804 N N . ASP A 1 99 ? -20.886 0.420 14.129 1.00 91.56 99 ASP A N 1
ATOM 805 C CA . ASP A 1 99 ? -21.907 1.426 14.445 1.00 91.56 99 ASP A CA 1
ATOM 806 C C . ASP A 1 99 ? -21.393 2.410 15.512 1.00 91.56 99 ASP A C 1
ATOM 808 O O . ASP A 1 99 ? -21.529 3.627 15.378 1.00 91.56 99 ASP A O 1
ATOM 812 N N . LYS A 1 100 ? -20.705 1.902 16.545 1.00 90.50 100 LYS A N 1
ATOM 813 C CA . LYS A 1 100 ? -20.070 2.745 17.574 1.00 90.50 100 LYS A CA 1
ATOM 814 C C . LYS A 1 100 ? -18.932 3.593 17.016 1.00 90.50 100 LYS A C 1
ATOM 816 O O . LYS A 1 100 ? -18.756 4.726 17.461 1.00 90.50 100 LYS A O 1
ATOM 821 N N . LEU A 1 101 ? -18.137 3.062 16.088 1.00 90.12 101 LEU A N 1
ATOM 822 C CA . LEU A 1 101 ? -17.067 3.817 15.434 1.00 90.12 101 LEU A CA 1
ATOM 823 C C . LEU A 1 101 ? -17.640 4.977 14.617 1.00 90.12 101 LEU A C 1
ATOM 825 O O . LEU A 1 101 ? -17.168 6.105 14.744 1.00 90.12 101 LEU A O 1
ATOM 829 N N . THR A 1 102 ? -18.688 4.729 13.836 1.00 88.62 102 THR A N 1
ATOM 830 C CA . THR A 1 102 ? -19.330 5.774 13.028 1.00 88.62 102 THR A CA 1
ATOM 831 C C . THR A 1 102 ? -20.083 6.805 13.869 1.00 88.62 102 THR A C 1
ATOM 833 O O . THR A 1 102 ? -20.082 7.985 13.516 1.00 88.62 102 THR A O 1
ATOM 836 N N . GLU A 1 103 ? -20.658 6.412 15.008 1.00 91.06 103 GLU A N 1
ATOM 837 C CA . GLU A 1 103 ? -21.295 7.342 15.949 1.00 91.06 103 GLU A CA 1
ATOM 838 C C . GLU A 1 103 ? -20.266 8.223 16.681 1.00 91.06 103 GLU A C 1
ATOM 840 O O . GLU A 1 103 ? -20.385 9.451 16.692 1.00 91.06 103 GLU A O 1
ATOM 845 N N . ASN A 1 104 ? -19.225 7.613 17.260 1.00 89.81 104 ASN A N 1
ATOM 846 C CA . ASN A 1 104 ? -18.232 8.318 18.080 1.00 89.81 104 ASN A CA 1
ATOM 847 C C . ASN A 1 104 ? -17.256 9.164 17.256 1.00 89.81 104 ASN A C 1
ATOM 849 O O . ASN A 1 104 ? -16.709 10.140 17.769 1.00 89.81 104 ASN A O 1
ATOM 853 N N . TYR A 1 105 ? -17.040 8.793 15.994 1.00 88.81 105 TYR A N 1
ATOM 854 C CA . TYR A 1 105 ? -16.081 9.426 15.094 1.00 88.81 105 TYR A CA 1
ATOM 855 C C . TYR A 1 105 ? -16.765 9.839 13.789 1.00 88.81 105 TYR A C 1
ATOM 857 O O . TYR A 1 105 ? -16.305 9.531 12.692 1.00 88.81 105 TYR A O 1
ATOM 865 N N . SER A 1 106 ? -17.884 10.559 13.902 1.00 84.38 106 SER A N 1
ATOM 866 C CA . SER A 1 106 ? -18.686 11.009 12.752 1.00 84.38 106 SER A CA 1
ATOM 867 C C . SER A 1 106 ? -17.911 11.893 11.764 1.00 84.38 106 SER A C 1
ATOM 869 O O . SER A 1 106 ? -18.144 11.850 10.558 1.00 84.38 106 SER A O 1
ATOM 871 N N . ASN A 1 107 ? -16.914 12.642 12.241 1.00 80.56 107 ASN A N 1
ATOM 872 C CA . ASN A 1 107 ? -15.959 13.373 11.402 1.00 80.56 107 ASN A CA 1
ATOM 873 C C . ASN A 1 107 ? -15.099 12.445 10.530 1.00 80.56 107 ASN A C 1
ATOM 875 O O . ASN A 1 107 ? -14.669 12.857 9.452 1.00 80.56 107 ASN A O 1
ATOM 879 N N . ALA A 1 108 ? -14.879 11.206 10.972 1.00 76.75 108 ALA A N 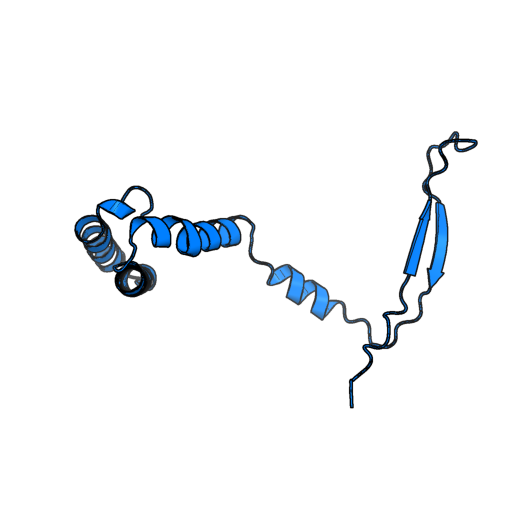1
ATOM 880 C CA . ALA A 1 108 ? -14.170 10.176 10.233 1.00 76.75 108 ALA A CA 1
ATOM 881 C C . ALA A 1 108 ? -15.093 9.213 9.458 1.00 76.75 108 ALA A C 1
ATOM 883 O O . ALA A 1 108 ? -14.594 8.309 8.801 1.00 76.75 108 ALA A O 1
ATOM 884 N N . GLN A 1 109 ? -16.417 9.415 9.472 1.00 76.56 109 GLN A N 1
ATOM 885 C CA . GLN A 1 109 ? -17.389 8.500 8.857 1.00 76.56 109 GLN A CA 1
ATOM 886 C C . GLN A 1 109 ? -17.208 8.325 7.344 1.00 76.56 109 GLN A C 1
ATOM 888 O O . GLN A 1 109 ? -17.487 7.261 6.817 1.00 76.56 109 GLN A O 1
ATOM 893 N N . ASN A 1 110 ? -16.700 9.338 6.638 1.00 74.12 110 ASN A N 1
ATOM 894 C CA . ASN A 1 110 ? -16.373 9.208 5.210 1.00 74.12 110 ASN A CA 1
ATOM 895 C C . ASN A 1 110 ? -15.150 8.306 4.949 1.00 74.12 110 ASN A C 1
ATOM 897 O O . ASN A 1 110 ? -14.760 8.128 3.795 1.00 74.12 110 ASN A O 1
ATOM 901 N N . TYR A 1 111 ? -14.513 7.818 6.014 1.00 69.62 111 TYR A N 1
ATOM 902 C CA . TYR A 1 111 ? -13.282 7.044 5.992 1.00 69.62 111 TYR A CA 1
ATOM 903 C C . TYR A 1 111 ? -13.399 5.699 6.735 1.00 69.62 111 TYR A C 1
ATOM 905 O O . TYR A 1 111 ? -12.398 4.995 6.846 1.00 69.62 111 TYR A O 1
ATOM 913 N N . LEU A 1 112 ? -14.590 5.371 7.246 1.00 70.31 112 LEU A N 1
ATOM 914 C CA . LEU A 1 112 ? -14.973 4.068 7.793 1.00 70.31 112 LEU A CA 1
ATOM 915 C C . LEU A 1 112 ? -15.826 3.349 6.746 1.00 70.31 112 LEU A C 1
ATOM 917 O O . LEU A 1 112 ? -15.542 2.156 6.511 1.00 70.31 112 LEU A O 1
#

Organism: NCBI:txid60492

Secondary structure (DSSP, 8-state):
----------EEEEE--SSS-TT---EEEEEE---SS---HHHHHHHHHTSPPHHHHHHHHIIIIIHHHHHGGGHHHHHHHHHHHHT--SHHHHHHHHHHHHHHTGGGGGG-

Foldseek 3Di:
DDDDPPDFQFDWDKDFDPPPCPVRDIDTPDTRPDGPDDDDPVVVVVVVVPDDDVVSVVLCCCLVPVLCVQCPPCSVVLVVLVVVLVPDPDPVSNVVSVVCSCVVPVSCVVVD

Radius of gyration: 25.44 Å; chains: 1; bounding box: 58×34×58 Å

pLDDT: mean 81.74, std 11.15, range [34.34, 93.0]